Protein AF-R7U245-F1 (afdb_monomer)

Structure (mmCIF, N/CA/C/O backbone):
data_AF-R7U245-F1
#
_entry.id   AF-R7U245-F1
#
loop_
_atom_site.group_PDB
_atom_site.id
_atom_site.type_symbol
_atom_site.label_atom_id
_atom_site.label_alt_id
_atom_site.label_comp_id
_atom_site.label_asym_id
_atom_site.label_entity_id
_atom_site.label_seq_id
_atom_site.pdbx_PDB_ins_code
_atom_site.Cartn_x
_atom_site.Cartn_y
_atom_site.Cartn_z
_atom_site.occupancy
_atom_site.B_iso_or_equiv
_atom_site.auth_seq_id
_atom_site.auth_comp_id
_atom_site.auth_asym_id
_atom_site.auth_atom_id
_atom_site.pdbx_PDB_model_num
ATOM 1 N N . MET A 1 1 ? 13.649 -14.468 -8.686 1.00 37.50 1 MET A N 1
ATOM 2 C CA . MET A 1 1 ? 12.203 -14.554 -8.400 1.00 37.50 1 MET A CA 1
ATOM 3 C C . MET A 1 1 ? 11.945 -13.721 -7.165 1.00 37.50 1 MET A C 1
ATOM 5 O O . MET A 1 1 ? 12.480 -14.084 -6.127 1.00 37.50 1 MET A O 1
ATOM 9 N N . LEU A 1 2 ? 11.216 -12.604 -7.279 1.00 50.56 2 LEU A N 1
ATOM 10 C CA . LEU A 1 2 ? 10.657 -11.930 -6.102 1.00 50.56 2 LEU A CA 1
ATOM 11 C C . LEU A 1 2 ? 9.973 -12.99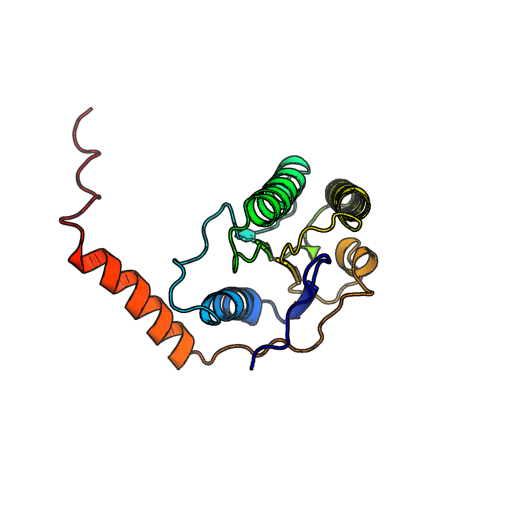2 -5.231 1.00 50.56 2 LEU A C 1
ATOM 13 O O . LEU A 1 2 ? 9.308 -13.881 -5.768 1.00 50.56 2 LEU A O 1
ATOM 17 N N . SER A 1 3 ? 10.214 -12.953 -3.925 1.00 55.94 3 SER A N 1
ATOM 18 C CA . SER A 1 3 ? 9.502 -13.792 -2.963 1.00 55.94 3 SER A CA 1
ATOM 19 C C . SER A 1 3 ? 7.997 -13.650 -3.195 1.00 55.94 3 SER A C 1
ATOM 21 O O . SER A 1 3 ? 7.495 -12.564 -3.489 1.00 55.94 3 SER A O 1
ATOM 23 N N . THR A 1 4 ? 7.292 -14.777 -3.169 1.00 70.62 4 THR A N 1
ATOM 24 C CA . THR A 1 4 ? 5.867 -14.844 -3.493 1.00 70.62 4 THR A CA 1
ATOM 25 C C . THR A 1 4 ? 5.081 -14.013 -2.482 1.00 70.62 4 THR A C 1
ATOM 27 O O . THR A 1 4 ? 5.016 -14.393 -1.317 1.00 70.62 4 THR A O 1
ATOM 30 N N . LEU A 1 5 ? 4.498 -12.893 -2.920 1.00 83.81 5 LEU A N 1
ATOM 31 C CA . LEU A 1 5 ? 3.569 -12.118 -2.097 1.00 83.81 5 LEU A CA 1
ATOM 32 C C . LEU A 1 5 ? 2.368 -12.996 -1.742 1.00 83.81 5 LEU A C 1
ATOM 34 O O . LEU A 1 5 ? 1.791 -13.661 -2.611 1.00 83.81 5 LEU A O 1
ATOM 38 N N . GLN A 1 6 ? 1.992 -12.987 -0.470 1.00 84.81 6 GLN A N 1
ATOM 39 C CA . GLN A 1 6 ? 0.796 -13.652 0.011 1.00 84.81 6 GLN A CA 1
ATOM 40 C C . GLN A 1 6 ? -0.434 -12.861 -0.428 1.00 84.81 6 GLN A C 1
ATOM 42 O O . GLN A 1 6 ? -0.460 -11.628 -0.387 1.00 84.81 6 GLN A O 1
ATOM 47 N N . LYS A 1 7 ? -1.454 -13.585 -0.887 1.00 86.69 7 LYS A N 1
ATOM 48 C CA . LYS A 1 7 ? -2.752 -13.009 -1.230 1.00 86.69 7 LYS A CA 1
ATOM 49 C C . LYS A 1 7 ? -3.722 -13.215 -0.076 1.00 86.69 7 LYS A C 1
ATOM 51 O O . LYS A 1 7 ? -3.658 -14.241 0.593 1.00 86.69 7 LYS A O 1
ATOM 56 N N . GLY A 1 8 ? -4.650 -12.281 0.101 1.00 86.25 8 GLY A N 1
ATOM 57 C CA . GLY A 1 8 ? -5.653 -12.339 1.169 1.00 86.25 8 GLY A CA 1
ATOM 58 C C . GLY A 1 8 ? -5.146 -11.865 2.535 1.00 86.25 8 GLY A C 1
ATOM 59 O O . GLY A 1 8 ? -5.924 -11.803 3.479 1.00 86.25 8 GLY A O 1
ATOM 60 N N . GLU A 1 9 ? -3.874 -11.476 2.638 1.00 87.75 9 GLU A N 1
ATOM 61 C CA . GLU A 1 9 ? -3.293 -10.830 3.814 1.00 87.75 9 GLU A CA 1
ATOM 62 C C . GLU A 1 9 ? -2.295 -9.732 3.393 1.00 87.75 9 GLU A C 1
ATOM 64 O O . GLU A 1 9 ? -1.783 -9.761 2.268 1.00 87.75 9 GLU A O 1
ATOM 69 N N . PRO A 1 10 ? -2.034 -8.715 4.237 1.00 90.88 10 PRO A N 1
ATOM 70 C CA . PRO A 1 10 ? -1.011 -7.713 3.951 1.00 90.88 10 PRO A CA 1
ATOM 71 C C . PRO A 1 10 ? 0.399 -8.300 4.040 1.00 90.88 10 PRO A C 1
ATOM 73 O O . PRO A 1 10 ? 0.703 -9.070 4.939 1.00 90.88 10 PRO A O 1
ATOM 76 N N . ASN A 1 11 ? 1.298 -7.848 3.172 1.00 90.56 11 ASN A N 1
ATOM 77 C CA . ASN A 1 11 ? 2.704 -8.245 3.166 1.00 90.56 11 ASN A CA 1
ATOM 78 C C . ASN A 1 11 ? 3.552 -7.101 3.727 1.00 90.56 11 ASN A C 1
ATOM 80 O O . ASN A 1 11 ? 3.643 -6.053 3.089 1.00 90.56 11 ASN A O 1
ATOM 84 N N . LEU A 1 12 ? 4.178 -7.274 4.893 1.00 90.75 12 LEU A N 1
ATOM 85 C CA . LEU A 1 12 ? 5.042 -6.243 5.477 1.00 90.75 12 LEU A CA 1
ATOM 86 C C . LEU A 1 12 ? 6.474 -6.349 4.937 1.00 90.75 12 LEU A C 1
ATOM 88 O O . LEU A 1 12 ? 7.092 -7.410 4.983 1.00 90.75 12 LEU A O 1
ATOM 92 N N . VAL A 1 13 ? 7.024 -5.222 4.499 1.00 90.75 13 VAL A N 1
ATOM 93 C CA . VAL A 1 13 ? 8.382 -5.068 3.980 1.00 90.75 13 VAL A CA 1
ATOM 94 C C . VAL A 1 13 ? 9.066 -3.943 4.740 1.00 90.75 13 VAL A C 1
ATOM 96 O O . VAL A 1 13 ? 8.543 -2.833 4.820 1.00 90.75 13 VAL A O 1
ATOM 99 N N . VAL A 1 14 ? 10.261 -4.206 5.261 1.00 89.06 14 VAL A N 1
ATOM 100 C CA . VAL A 1 14 ? 11.081 -3.191 5.930 1.00 89.06 14 VAL A CA 1
ATOM 101 C C . VAL A 1 14 ? 12.401 -3.065 5.184 1.00 89.06 14 VAL A C 1
ATOM 103 O O . VAL A 1 14 ? 13.127 -4.050 5.059 1.00 89.06 14 VAL A O 1
ATOM 106 N N . VAL A 1 15 ? 12.699 -1.872 4.674 1.00 89.12 15 VAL A N 1
ATOM 107 C CA . VAL A 1 15 ? 13.917 -1.577 3.900 1.00 89.12 15 VAL A CA 1
ATOM 108 C C . VAL A 1 15 ? 14.504 -0.225 4.295 1.00 89.12 15 VAL A C 1
ATOM 110 O O . VAL A 1 15 ? 13.802 0.572 4.906 1.00 89.12 15 VAL A O 1
ATOM 113 N N . PRO A 1 16 ? 15.770 0.077 3.968 1.00 89.88 16 PRO A N 1
ATOM 114 C CA . PRO A 1 16 ? 16.309 1.421 4.143 1.00 89.88 16 PRO A CA 1
ATOM 115 C C . PRO A 1 16 ? 15.523 2.469 3.331 1.00 89.88 16 PRO A C 1
ATOM 117 O O . PRO A 1 16 ? 14.985 2.140 2.270 1.00 89.88 16 PRO A O 1
ATOM 120 N N . PRO A 1 17 ? 15.511 3.752 3.744 1.00 90.06 17 PRO A N 1
ATOM 121 C CA . PRO A 1 17 ? 14.827 4.819 3.007 1.00 90.06 17 PRO A CA 1
ATOM 122 C C . PRO A 1 17 ? 15.259 4.961 1.541 1.00 90.06 17 PRO A C 1
ATOM 124 O O . PRO A 1 17 ? 14.435 5.296 0.694 1.00 90.06 17 PRO A O 1
ATOM 127 N N . SER A 1 18 ? 16.525 4.664 1.227 1.00 89.81 18 SER A N 1
ATOM 128 C CA . SER A 1 18 ? 17.065 4.689 -0.142 1.00 89.81 18 SER A CA 1
ATOM 129 C C . SER A 1 18 ? 16.410 3.673 -1.076 1.00 89.81 18 SER A C 1
ATOM 131 O O . SER A 1 18 ? 16.388 3.874 -2.288 1.00 89.81 18 SER A O 1
ATOM 133 N N . ASP A 1 19 ? 15.865 2.594 -0.517 1.00 90.38 19 ASP A N 1
ATOM 134 C CA . ASP A 1 19 ? 15.449 1.417 -1.277 1.00 90.38 19 ASP A CA 1
ATOM 135 C C . ASP A 1 19 ? 13.928 1.352 -1.446 1.00 90.38 19 ASP A C 1
ATOM 137 O O . ASP A 1 19 ? 13.428 0.551 -2.234 1.00 90.38 19 ASP A O 1
ATOM 141 N N . VAL A 1 20 ? 13.180 2.212 -0.74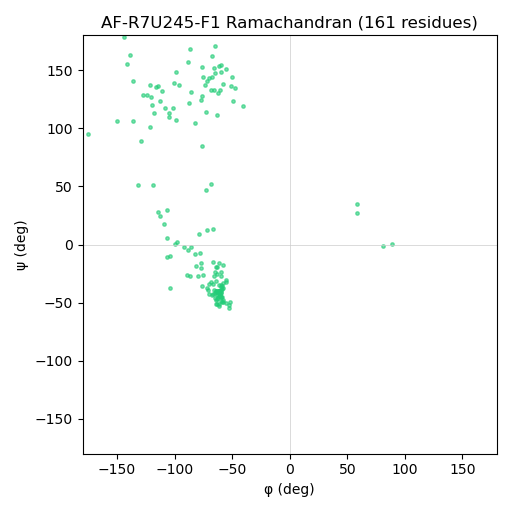7 1.00 91.19 20 VAL A N 1
ATOM 142 C CA . VAL A 1 20 ? 11.709 2.216 -0.715 1.00 91.19 20 VAL A CA 1
ATOM 143 C C . VAL A 1 20 ? 11.106 2.247 -2.119 1.00 91.19 20 VAL A C 1
ATOM 145 O O . VAL A 1 20 ? 10.310 1.377 -2.473 1.00 91.19 20 VAL A O 1
ATOM 148 N N . LEU A 1 21 ? 11.494 3.222 -2.945 1.00 91.31 21 LEU A N 1
ATOM 149 C CA . LEU A 1 21 ? 10.948 3.357 -4.300 1.00 91.31 21 LEU A CA 1
ATOM 150 C C . LEU A 1 21 ? 11.431 2.238 -5.227 1.00 91.31 21 LEU A C 1
ATOM 152 O O . LEU A 1 21 ? 10.670 1.775 -6.075 1.00 91.31 21 LEU A O 1
ATOM 156 N N . SER A 1 22 ? 12.662 1.763 -5.040 1.00 90.25 22 SER A N 1
ATOM 157 C CA . SER A 1 22 ? 13.221 0.637 -5.794 1.00 90.25 22 SER A CA 1
ATOM 158 C C . SER A 1 22 ? 12.447 -0.655 -5.524 1.00 90.25 22 SER A C 1
ATOM 160 O O . SER A 1 22 ? 12.161 -1.417 -6.450 1.00 90.25 22 SER A O 1
ATOM 162 N N . VAL A 1 23 ? 12.043 -0.883 -4.271 1.00 90.19 23 VAL A N 1
ATOM 163 C CA . VAL A 1 23 ? 11.150 -1.981 -3.889 1.00 90.19 23 VAL A CA 1
ATOM 164 C C . VAL A 1 23 ? 9.787 -1.817 -4.544 1.00 90.19 23 VAL A C 1
ATOM 166 O O . VAL A 1 23 ? 9.333 -2.758 -5.191 1.00 90.19 23 VAL A O 1
ATOM 169 N N . VAL A 1 24 ? 9.155 -0.641 -4.420 1.00 91.50 24 VAL A N 1
ATOM 170 C CA . VAL A 1 24 ? 7.848 -0.375 -5.045 1.00 91.50 24 VAL A CA 1
ATOM 171 C C . VAL A 1 24 ? 7.914 -0.702 -6.530 1.00 91.50 24 VAL A C 1
ATOM 173 O O . VAL A 1 24 ? 7.123 -1.502 -7.014 1.00 91.50 24 VAL A O 1
ATOM 176 N N . LEU A 1 25 ? 8.902 -0.161 -7.242 1.00 90.69 25 LEU A N 1
ATOM 177 C CA . LEU A 1 25 ? 9.065 -0.391 -8.671 1.00 90.69 25 LEU A CA 1
ATOM 178 C C . LEU A 1 25 ? 9.256 -1.878 -8.999 1.00 90.69 25 LEU A C 1
ATOM 180 O O . LEU A 1 25 ? 8.634 -2.385 -9.932 1.00 90.69 25 LEU A O 1
ATOM 184 N N . SER A 1 26 ? 10.050 -2.590 -8.198 1.00 89.38 26 SER A N 1
ATOM 185 C CA . SER A 1 26 ? 10.296 -4.025 -8.377 1.00 89.38 26 SER A CA 1
ATOM 186 C C . SER A 1 26 ? 9.018 -4.863 -8.290 1.00 89.38 26 SER A C 1
ATOM 188 O O . SER A 1 26 ? 8.889 -5.835 -9.033 1.00 89.38 26 SER A O 1
ATOM 190 N N . LEU A 1 27 ? 8.053 -4.476 -7.446 1.00 88.00 27 LEU A N 1
ATOM 191 C CA . LEU A 1 27 ? 6.756 -5.158 -7.350 1.00 88.00 27 LEU A CA 1
ATOM 192 C C . LEU A 1 27 ? 6.000 -5.112 -8.686 1.00 88.00 27 LEU A C 1
ATOM 194 O O . LEU A 1 27 ? 5.487 -6.133 -9.139 1.00 88.00 27 LEU A O 1
ATOM 198 N N . TYR A 1 28 ? 5.987 -3.956 -9.353 1.00 87.56 28 TYR A N 1
ATOM 199 C CA . TYR A 1 28 ? 5.291 -3.780 -10.634 1.00 87.56 28 TYR A CA 1
ATOM 200 C C . TYR A 1 28 ? 6.086 -4.333 -11.824 1.00 87.56 28 TYR A C 1
ATOM 202 O O . TYR A 1 28 ? 5.501 -4.803 -12.798 1.00 87.56 28 TYR A O 1
ATOM 210 N N . MET A 1 29 ? 7.418 -4.378 -11.732 1.00 87.44 29 MET A N 1
ATOM 211 C CA . MET A 1 29 ? 8.273 -5.001 -12.751 1.00 87.44 29 MET A CA 1
ATOM 212 C C . MET A 1 29 ? 8.033 -6.508 -12.912 1.00 87.44 29 MET A C 1
ATOM 214 O O . MET A 1 29 ? 8.370 -7.066 -13.960 1.00 87.44 29 MET A O 1
ATOM 218 N N . ALA A 1 30 ? 7.431 -7.168 -11.916 1.00 79.88 30 ALA A N 1
ATOM 219 C CA . ALA A 1 30 ? 7.059 -8.578 -12.000 1.00 79.88 30 ALA A CA 1
ATOM 220 C C . ALA A 1 30 ? 6.081 -8.868 -13.154 1.00 79.88 30 ALA A C 1
ATOM 222 O O . ALA A 1 30 ? 6.081 -9.978 -13.687 1.00 79.88 30 ALA A O 1
ATOM 223 N N . ASN A 1 31 ? 5.280 -7.879 -13.567 1.00 78.69 31 ASN A N 1
ATOM 224 C CA . ASN A 1 31 ? 4.361 -8.003 -14.690 1.00 78.69 31 ASN A CA 1
ATOM 225 C C . ASN A 1 31 ? 4.540 -6.845 -15.680 1.00 78.69 31 ASN A C 1
ATOM 227 O O . ASN A 1 31 ? 3.856 -5.827 -15.616 1.00 78.69 31 ASN A O 1
ATOM 231 N N . GLN A 1 32 ? 5.442 -7.034 -16.646 1.00 76.50 32 GLN A N 1
ATOM 232 C CA . GLN A 1 32 ? 5.812 -6.006 -17.627 1.00 76.50 32 GLN A CA 1
ATOM 233 C C . GLN A 1 32 ? 4.652 -5.536 -18.518 1.00 76.50 32 GLN A C 1
ATOM 235 O O . GLN A 1 32 ? 4.771 -4.495 -19.162 1.00 76.50 32 GLN A O 1
ATOM 240 N N . HIS A 1 33 ? 3.538 -6.269 -18.571 1.00 75.44 33 HIS A N 1
ATOM 241 C CA . HIS A 1 33 ? 2.369 -5.886 -19.363 1.00 75.44 33 HIS A CA 1
ATOM 242 C C . HIS A 1 33 ? 1.469 -4.860 -18.667 1.00 75.44 33 HIS A C 1
ATOM 244 O O . HIS A 1 33 ? 0.683 -4.202 -19.343 1.00 75.44 33 HIS A O 1
ATOM 250 N N . LEU A 1 34 ? 1.582 -4.692 -17.346 1.00 75.44 34 LEU A N 1
ATOM 251 C CA . LEU A 1 34 ? 0.795 -3.700 -16.614 1.00 75.44 34 LEU A CA 1
ATOM 252 C C . LEU A 1 34 ? 1.354 -2.280 -16.826 1.00 75.44 34 LEU A C 1
ATOM 254 O O . LEU A 1 34 ? 2.542 -2.122 -17.136 1.00 75.44 34 LEU A O 1
ATOM 258 N N . PRO A 1 35 ? 0.514 -1.233 -16.726 1.00 83.19 35 PRO A N 1
ATOM 259 C CA . PRO A 1 35 ? 0.993 0.147 -16.710 1.00 83.19 35 PRO A CA 1
ATOM 260 C C . PRO A 1 35 ? 1.844 0.425 -15.460 1.00 83.19 35 PRO A C 1
ATOM 262 O O . PRO A 1 35 ? 1.929 -0.394 -14.545 1.00 83.19 35 PRO A O 1
ATOM 265 N N . LEU A 1 36 ? 2.487 1.596 -15.427 1.00 87.94 36 LEU A N 1
ATOM 266 C CA . LEU A 1 36 ? 3.069 2.102 -14.182 1.00 87.94 36 LEU A CA 1
ATOM 267 C C . LEU A 1 36 ? 1.965 2.275 -13.124 1.00 87.94 36 LEU A C 1
ATOM 269 O O . LEU A 1 36 ? 0.832 2.584 -13.503 1.00 87.94 36 LEU A O 1
ATOM 273 N N . PRO A 1 37 ? 2.289 2.100 -11.830 1.00 89.62 37 PRO A N 1
ATOM 274 C CA . PRO A 1 37 ? 1.305 2.244 -10.769 1.00 89.62 37 PRO A CA 1
ATOM 275 C C . PRO A 1 37 ? 0.649 3.620 -10.764 1.00 89.62 37 PRO A C 1
ATOM 277 O O . PRO A 1 37 ? 1.327 4.643 -10.899 1.00 89.62 37 PRO A O 1
ATOM 280 N N . GLY A 1 38 ? -0.663 3.629 -10.554 1.00 88.44 38 GLY A N 1
ATOM 281 C CA . GLY A 1 38 ? -1.432 4.846 -10.320 1.00 88.44 38 GLY A CA 1
ATOM 282 C C . GLY A 1 38 ? -1.454 5.273 -8.843 1.00 88.44 38 GLY A C 1
ATOM 283 O O . GLY A 1 38 ? -1.094 4.496 -7.952 1.00 88.44 38 GLY A O 1
ATOM 284 N N . PRO A 1 39 ? -1.929 6.499 -8.545 1.00 87.44 39 PRO A N 1
ATOM 285 C CA . PRO A 1 39 ? -2.158 6.960 -7.170 1.00 87.44 39 PRO A CA 1
ATOM 286 C C . PRO A 1 39 ? -3.283 6.185 -6.461 1.00 87.44 39 PRO A C 1
ATOM 288 O O . PRO A 1 39 ? -3.442 6.268 -5.246 1.00 87.44 39 PRO A O 1
ATOM 291 N N . ASP A 1 40 ? -4.095 5.443 -7.211 1.00 90.75 40 ASP A N 1
ATOM 292 C CA . ASP A 1 40 ? -5.104 4.534 -6.683 1.00 90.75 40 ASP A CA 1
ATOM 293 C C . ASP A 1 40 ? -4.516 3.212 -6.168 1.00 90.75 40 ASP A C 1
ATOM 295 O O . ASP A 1 40 ? -5.165 2.551 -5.354 1.00 90.75 40 ASP A O 1
ATOM 299 N N . GLU A 1 41 ? -3.303 2.863 -6.607 1.00 93.69 41 GLU A N 1
ATOM 300 C CA . GLU A 1 41 ? -2.584 1.632 -6.265 1.00 93.69 41 GLU A CA 1
ATOM 301 C C . GLU A 1 41 ? -1.469 1.879 -5.240 1.00 93.69 41 GLU A C 1
ATOM 303 O O . GLU A 1 41 ? -1.265 1.063 -4.345 1.00 93.69 41 GLU A O 1
ATOM 308 N N . VAL A 1 42 ? -0.762 3.011 -5.320 1.00 96.00 42 VAL A N 1
ATOM 309 C CA . VAL A 1 42 ? 0.349 3.343 -4.413 1.00 96.00 42 VAL A CA 1
ATOM 310 C C . VAL A 1 42 ? 0.032 4.602 -3.612 1.00 96.00 42 VAL A C 1
ATOM 312 O O . VAL A 1 42 ? 0.005 5.704 -4.157 1.00 96.00 42 VAL A O 1
ATOM 315 N N . LEU A 1 43 ? -0.135 4.447 -2.298 1.00 97.12 43 LEU A N 1
ATOM 316 C CA . LEU A 1 43 ? -0.298 5.550 -1.355 1.00 97.12 43 LEU A CA 1
ATOM 317 C C . LEU A 1 43 ? 1.021 5.808 -0.614 1.00 97.12 43 LEU A C 1
ATOM 319 O O . LEU A 1 43 ? 1.508 4.954 0.129 1.00 97.12 43 LEU A O 1
ATOM 323 N N . MET A 1 44 ? 1.586 7.002 -0.805 1.00 95.94 44 MET A N 1
ATOM 324 C CA . MET A 1 44 ? 2.744 7.486 -0.049 1.00 95.94 44 MET A CA 1
ATOM 325 C C . MET A 1 44 ? 2.265 8.048 1.290 1.00 95.94 44 MET A C 1
ATOM 327 O O . MET A 1 44 ? 1.696 9.136 1.339 1.00 95.94 44 MET A O 1
ATOM 331 N N . CYS A 1 45 ? 2.473 7.301 2.368 1.00 95.69 45 CYS A N 1
ATOM 332 C CA . CYS A 1 45 ? 2.033 7.684 3.698 1.00 95.69 45 CYS A CA 1
ATOM 333 C C . CYS A 1 45 ? 2.918 8.780 4.298 1.00 95.69 45 CYS A C 1
ATOM 335 O O . CYS A 1 45 ? 4.141 8.798 4.134 1.00 95.69 45 CYS A O 1
ATOM 337 N N . SER A 1 46 ? 2.271 9.666 5.043 1.00 95.38 46 SER A N 1
ATOM 338 C CA . SER A 1 46 ? 2.871 10.707 5.861 1.00 95.38 46 SER A CA 1
ATOM 339 C C . SER A 1 46 ? 2.051 10.894 7.145 1.00 95.38 46 SER A C 1
ATOM 341 O O . SER A 1 46 ? 1.007 10.267 7.325 1.00 95.38 46 SER A O 1
ATOM 343 N N . GLU A 1 47 ? 2.480 11.800 8.024 1.00 94.69 47 GLU A N 1
ATOM 344 C CA . GLU A 1 47 ? 1.712 12.163 9.226 1.00 94.69 47 GLU A CA 1
ATOM 345 C C . GLU A 1 47 ? 0.357 12.818 8.902 1.00 94.69 47 GLU A C 1
ATOM 347 O O . GLU A 1 47 ? -0.536 12.836 9.744 1.00 94.69 47 GLU A O 1
ATOM 352 N N . SER A 1 48 ? 0.186 13.344 7.682 1.00 96.94 48 SER A N 1
ATOM 353 C CA . SER A 1 48 ? -1.070 13.940 7.215 1.00 96.94 48 SER A CA 1
ATOM 354 C C . SER A 1 48 ? -1.992 12.945 6.508 1.00 96.94 48 SER A C 1
ATOM 356 O O . SER A 1 48 ? -3.068 13.344 6.068 1.00 96.94 48 SER A O 1
ATOM 358 N N . THR A 1 49 ? -1.579 11.683 6.344 1.00 97.38 49 THR A N 1
ATOM 359 C CA . THR A 1 49 ? -2.431 10.654 5.738 1.00 97.38 49 THR A CA 1
ATOM 360 C C . THR A 1 49 ? -3.667 10.436 6.596 1.00 97.38 49 THR A C 1
ATOM 362 O O . THR A 1 49 ? -3.577 10.233 7.803 1.00 97.38 49 THR A O 1
ATOM 365 N N . SER A 1 50 ? -4.830 10.456 5.962 1.00 97.75 50 SER A N 1
ATOM 366 C CA . SER A 1 50 ? -6.124 10.322 6.618 1.00 97.75 50 SER A CA 1
ATOM 367 C C . SER A 1 50 ? -6.563 8.863 6.766 1.00 97.75 50 SER A C 1
ATOM 369 O O . SER A 1 50 ? -6.180 7.972 6.003 1.00 97.75 50 SER A O 1
ATOM 371 N N . ALA A 1 51 ? -7.450 8.620 7.731 1.00 97.56 51 ALA A N 1
ATOM 372 C CA . ALA A 1 51 ? -8.146 7.342 7.880 1.00 97.56 51 ALA A CA 1
ATOM 373 C C . ALA A 1 51 ? -8.954 6.967 6.617 1.00 97.56 51 ALA A C 1
ATOM 375 O O . ALA A 1 51 ? -9.050 5.790 6.264 1.00 97.56 51 ALA A O 1
ATOM 376 N N . GLU A 1 52 ? -9.496 7.968 5.918 1.00 97.44 52 GLU A N 1
ATOM 377 C CA . GLU A 1 52 ? -10.263 7.790 4.684 1.00 97.44 52 GLU A CA 1
ATOM 378 C C . GLU A 1 52 ? -9.390 7.269 3.540 1.00 97.44 52 GLU A C 1
ATOM 380 O O . GLU A 1 52 ? -9.797 6.349 2.837 1.00 97.44 52 GLU A O 1
ATOM 385 N N . GLU A 1 53 ? -8.171 7.789 3.371 1.00 97.62 53 GLU A N 1
ATOM 386 C CA . GLU A 1 53 ? -7.238 7.306 2.344 1.00 97.62 53 GLU A CA 1
ATOM 387 C C . GLU A 1 53 ? -6.860 5.837 2.556 1.00 97.62 53 GLU A C 1
ATOM 389 O O . GLU A 1 53 ? -6.819 5.064 1.595 1.00 97.62 53 GLU A O 1
ATOM 394 N N . ILE A 1 54 ? -6.651 5.429 3.813 1.00 96.88 54 ILE A N 1
ATOM 395 C CA . ILE A 1 54 ? -6.413 4.024 4.165 1.00 96.88 54 ILE A CA 1
ATOM 396 C C . ILE A 1 54 ? -7.621 3.166 3.790 1.00 96.88 54 ILE A C 1
ATOM 398 O O . ILE A 1 54 ? -7.470 2.153 3.105 1.00 96.88 54 ILE A O 1
ATOM 402 N N . GLU A 1 55 ? -8.824 3.563 4.209 1.00 96.44 55 GLU A N 1
ATOM 403 C CA . GLU A 1 55 ? -10.043 2.815 3.899 1.00 96.44 55 GLU A CA 1
ATOM 404 C C . GLU A 1 55 ? -10.303 2.737 2.389 1.00 96.44 55 GLU A C 1
ATOM 406 O O . GLU A 1 55 ? -10.658 1.673 1.882 1.00 96.44 55 GLU A O 1
ATOM 411 N N . LEU A 1 56 ? -10.072 3.822 1.647 1.00 97.06 56 LEU A N 1
ATOM 412 C CA . LEU A 1 56 ? -10.224 3.856 0.195 1.00 97.06 56 LEU A CA 1
ATOM 413 C C . LEU A 1 56 ? -9.259 2.902 -0.509 1.00 97.06 56 LEU A C 1
ATOM 415 O O . LEU A 1 56 ? -9.680 2.192 -1.425 1.00 97.06 56 LEU A O 1
ATOM 419 N N . LEU A 1 57 ? -7.992 2.846 -0.088 1.00 96.19 57 LEU A N 1
ATOM 420 C CA . LEU A 1 57 ? -7.029 1.900 -0.652 1.00 96.19 57 LEU A CA 1
ATOM 421 C C . LEU A 1 57 ? -7.482 0.450 -0.417 1.00 96.19 57 LEU A C 1
ATOM 423 O O . LEU A 1 57 ? -7.482 -0.357 -1.347 1.00 96.19 57 LEU A O 1
ATOM 427 N N . TRP A 1 58 ? -7.951 0.139 0.795 1.00 94.19 58 TRP A N 1
ATOM 428 C CA . TRP A 1 58 ? -8.536 -1.163 1.119 1.00 94.19 58 TRP A CA 1
ATOM 429 C C . TRP A 1 58 ? -9.739 -1.487 0.232 1.00 94.19 58 TRP A C 1
ATOM 431 O O . TRP A 1 58 ? -9.799 -2.559 -0.366 1.00 94.19 58 TRP A O 1
ATOM 441 N N . LEU A 1 59 ? -10.690 -0.562 0.099 1.00 94.00 59 LEU A N 1
ATOM 442 C CA . LEU A 1 59 ? -11.882 -0.761 -0.726 1.00 94.00 59 LEU A CA 1
ATOM 443 C C . LEU A 1 59 ? -11.534 -1.016 -2.196 1.00 94.00 59 LEU A C 1
ATOM 445 O O . LEU A 1 59 ? -12.159 -1.878 -2.816 1.00 94.00 59 LEU A O 1
ATOM 449 N N . ARG A 1 60 ? -10.527 -0.325 -2.744 1.00 94.06 60 ARG A N 1
ATOM 450 C CA . ARG A 1 60 ? -10.027 -0.570 -4.105 1.00 94.06 60 ARG A CA 1
ATOM 451 C C . ARG A 1 60 ? -9.421 -1.962 -4.231 1.00 94.06 60 ARG A C 1
ATOM 453 O O . ARG A 1 60 ? -9.809 -2.695 -5.135 1.00 94.06 60 ARG A O 1
ATOM 460 N N . ALA A 1 61 ? -8.558 -2.354 -3.292 1.00 92.06 61 ALA A N 1
ATOM 461 C CA . ALA A 1 61 ? -7.930 -3.672 -3.293 1.00 92.06 61 ALA A CA 1
ATOM 462 C C . ALA A 1 61 ? -8.952 -4.813 -3.242 1.00 92.06 61 ALA A C 1
ATOM 464 O O . ALA A 1 61 ? -8.881 -5.768 -4.016 1.00 92.06 61 ALA A O 1
ATOM 465 N N . ILE A 1 62 ? -9.948 -4.690 -2.365 1.00 91.56 62 ILE A N 1
ATOM 466 C CA . ILE A 1 62 ? -11.012 -5.684 -2.214 1.00 91.56 62 ILE A CA 1
ATOM 467 C C . ILE A 1 62 ? -11.968 -5.670 -3.412 1.00 91.56 62 ILE A C 1
ATOM 469 O O . ILE A 1 62 ? -12.411 -6.737 -3.845 1.00 91.56 62 ILE A O 1
ATOM 473 N N . GLY A 1 63 ? -12.288 -4.487 -3.945 1.00 91.19 63 GLY A N 1
ATOM 474 C CA . GLY A 1 63 ? -13.155 -4.311 -5.108 1.00 91.19 63 GLY A CA 1
ATOM 475 C C . GLY A 1 63 ? -12.559 -4.922 -6.371 1.00 91.19 63 GLY A C 1
ATOM 476 O O . GLY A 1 63 ? -13.203 -5.755 -7.002 1.00 91.19 63 GLY A O 1
ATOM 477 N N . ASP A 1 64 ? -11.306 -4.595 -6.687 1.00 90.12 64 ASP A N 1
ATOM 478 C CA . ASP A 1 64 ? -10.624 -5.127 -7.869 1.00 90.12 64 ASP A CA 1
ATOM 479 C C . ASP A 1 64 ? -10.388 -6.646 -7.753 1.00 90.12 64 ASP A C 1
ATOM 481 O O . ASP A 1 64 ? -10.537 -7.365 -8.745 1.00 90.12 64 ASP A O 1
ATOM 485 N N . ALA A 1 65 ? -10.133 -7.168 -6.546 1.00 87.69 65 ALA A N 1
ATOM 486 C CA . ALA A 1 65 ? -10.074 -8.612 -6.309 1.00 87.69 65 ALA A CA 1
ATOM 487 C C . ALA A 1 65 ? -11.433 -9.305 -6.534 1.00 87.69 65 ALA A C 1
ATOM 489 O O . ALA A 1 65 ? -11.490 -10.366 -7.158 1.00 87.69 65 ALA A O 1
ATOM 490 N N . ARG A 1 66 ? -12.539 -8.702 -6.073 1.00 86.38 66 ARG A N 1
ATOM 491 C CA . ARG A 1 66 ? -13.904 -9.213 -6.304 1.00 86.38 66 ARG A CA 1
ATOM 492 C C . ARG A 1 66 ? -14.262 -9.218 -7.789 1.00 86.38 66 ARG A C 1
ATOM 494 O O . ARG A 1 66 ? -14.848 -10.185 -8.270 1.00 86.38 66 ARG A O 1
ATOM 501 N N . ASP A 1 67 ? -13.865 -8.174 -8.506 1.00 87.81 67 ASP A N 1
ATOM 502 C CA . ASP A 1 67 ? -14.116 -8.007 -9.939 1.00 87.81 67 ASP A CA 1
ATOM 503 C C . ASP A 1 67 ? -13.148 -8.839 -10.809 1.00 87.81 67 ASP A C 1
ATOM 505 O O . ASP A 1 67 ? -13.120 -8.692 -12.030 1.00 87.81 67 ASP A O 1
ATOM 509 N N . GLN A 1 68 ? -12.353 -9.729 -10.195 1.00 81.75 68 GLN A N 1
ATOM 510 C CA . GLN A 1 68 ? -11.404 -10.627 -10.863 1.00 81.75 68 GLN A CA 1
ATOM 511 C C . GLN A 1 68 ? -10.347 -9.889 -11.706 1.00 81.75 68 GLN A C 1
ATOM 513 O O . GLN A 1 68 ? -9.785 -10.458 -12.648 1.00 81.75 68 GLN A O 1
ATOM 518 N N . LYS A 1 69 ? -10.018 -8.637 -11.354 1.00 79.88 69 LYS A N 1
ATOM 519 C CA . LYS A 1 69 ? -8.909 -7.890 -11.962 1.00 79.88 69 LYS A CA 1
ATOM 520 C C . LYS A 1 69 ? -7.588 -8.411 -11.403 1.00 79.88 69 LYS A C 1
ATOM 522 O O . LYS A 1 69 ? -7.049 -7.920 -10.413 1.00 79.88 69 LYS A O 1
ATOM 527 N N . ARG A 1 70 ? -7.086 -9.480 -12.020 1.00 73.00 70 ARG A N 1
ATOM 528 C CA . ARG A 1 70 ? -5.886 -10.191 -11.564 1.00 73.00 70 ARG A CA 1
ATOM 529 C C . ARG A 1 70 ? -4.624 -9.345 -11.722 1.00 73.00 70 ARG A C 1
ATOM 531 O O . ARG A 1 70 ? -4.445 -8.659 -12.721 1.00 73.00 70 ARG A O 1
ATOM 538 N N . GLY A 1 71 ? -3.708 -9.498 -10.767 1.00 74.00 71 GLY A N 1
ATOM 539 C CA . GLY A 1 71 ? -2.338 -8.987 -10.863 1.00 74.00 71 GLY A CA 1
ATOM 540 C C . GLY A 1 71 ? -2.131 -7.560 -10.365 1.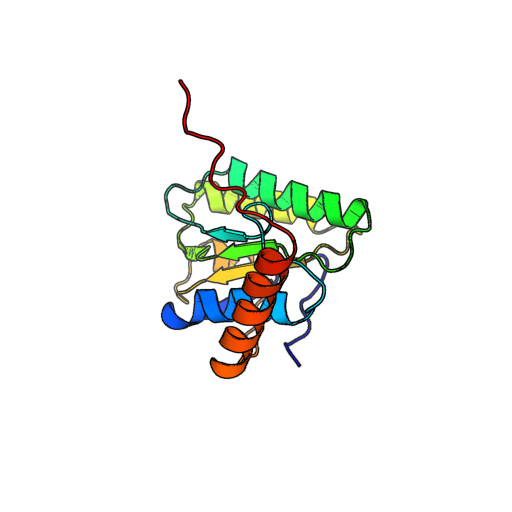00 74.00 71 GLY A C 1
ATOM 541 O O . GLY A 1 71 ? -0.997 -7.093 -10.406 1.00 74.00 71 GLY A O 1
ATOM 542 N N . LYS A 1 72 ? -3.178 -6.887 -9.874 1.00 86.56 72 LYS A N 1
ATOM 543 C CA . LYS A 1 72 ? -3.024 -5.601 -9.195 1.00 86.56 72 LYS A CA 1
ATOM 544 C C . LYS A 1 72 ? -2.396 -5.769 -7.818 1.00 86.56 72 LYS A C 1
ATOM 546 O O . LYS A 1 72 ? -2.714 -6.707 -7.085 1.00 86.56 72 LYS A O 1
ATOM 551 N N . ILE A 1 73 ? -1.515 -4.836 -7.492 1.00 90.31 73 ILE A N 1
ATOM 552 C CA . ILE A 1 73 ? -0.809 -4.744 -6.219 1.00 90.31 73 ILE A CA 1
ATOM 553 C C . ILE A 1 73 ? -1.166 -3.382 -5.641 1.00 90.31 73 ILE A C 1
ATOM 555 O O . ILE A 1 73 ? -1.209 -2.402 -6.374 1.00 90.31 73 ILE A O 1
ATOM 559 N N . TYR A 1 74 ? -1.439 -3.328 -4.343 1.00 94.19 74 TYR A N 1
ATOM 560 C CA . TYR A 1 74 ? -1.680 -2.080 -3.630 1.00 94.19 74 TYR A CA 1
ATOM 561 C C . TYR A 1 74 ? -0.569 -1.876 -2.616 1.00 94.19 74 TYR A C 1
ATOM 563 O O . TYR A 1 74 ? -0.194 -2.821 -1.924 1.00 94.19 74 T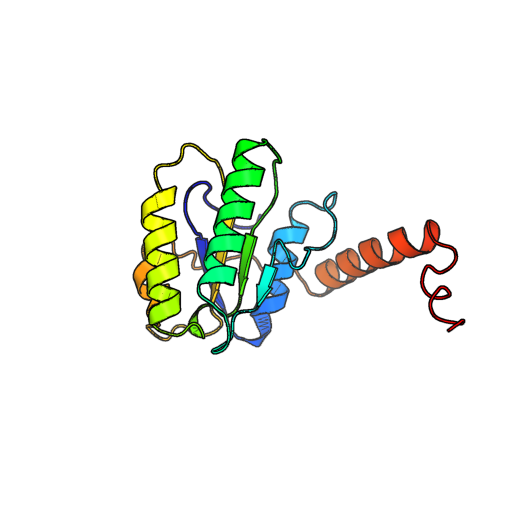YR A O 1
ATOM 571 N N . CYS A 1 75 ? -0.045 -0.660 -2.517 1.00 95.12 75 CYS A N 1
ATOM 572 C CA . CYS A 1 75 ? 1.087 -0.347 -1.658 1.00 95.12 75 CYS A CA 1
ATOM 573 C C . CYS A 1 75 ? 0.750 0.785 -0.689 1.00 95.12 75 CYS A C 1
ATOM 575 O O . CYS A 1 75 ? 0.357 1.870 -1.112 1.00 95.12 75 CYS A O 1
ATOM 577 N N . LEU A 1 76 ? 0.998 0.552 0.599 1.00 96.25 76 LEU A N 1
ATOM 578 C CA . LEU A 1 76 ? 1.146 1.596 1.611 1.00 96.25 76 LEU A CA 1
ATOM 579 C C . LEU A 1 76 ? 2.636 1.825 1.831 1.00 96.25 76 LEU A C 1
ATOM 581 O O . LEU A 1 76 ? 3.320 0.974 2.396 1.00 96.25 76 LEU A O 1
ATOM 585 N N . VAL A 1 77 ? 3.153 2.948 1.352 1.00 95.75 77 VAL A N 1
ATOM 586 C CA . VAL A 1 77 ? 4.584 3.261 1.379 1.00 95.75 77 VAL A CA 1
ATOM 587 C C . VAL A 1 77 ? 4.878 4.206 2.532 1.00 95.75 77 VAL A C 1
ATOM 589 O O . VAL A 1 77 ? 4.119 5.133 2.759 1.00 95.75 77 VAL A O 1
ATOM 592 N N . ASN A 1 78 ? 5.979 4.004 3.256 1.00 94.62 78 ASN A N 1
ATOM 593 C CA . ASN A 1 78 ? 6.305 4.741 4.482 1.00 94.62 78 ASN A CA 1
ATOM 594 C C . ASN A 1 78 ? 5.236 4.606 5.576 1.00 94.62 78 ASN A C 1
ATOM 596 O O . ASN A 1 78 ? 5.038 5.521 6.368 1.00 94.62 78 ASN A O 1
ATOM 600 N N . ALA A 1 79 ? 4.588 3.445 5.685 1.00 94.62 79 ALA A N 1
ATOM 601 C CA . ALA A 1 79 ? 3.467 3.257 6.608 1.00 94.62 79 ALA A CA 1
ATOM 602 C C . ALA A 1 79 ? 3.824 3.505 8.090 1.00 94.62 79 ALA A C 1
ATOM 604 O O . ALA A 1 79 ? 2.959 3.853 8.885 1.00 94.62 79 ALA A O 1
ATOM 605 N N . HIS A 1 80 ? 5.099 3.383 8.471 1.00 92.69 80 HIS A N 1
ATOM 606 C CA . HIS A 1 80 ? 5.596 3.766 9.801 1.00 92.69 80 HIS A CA 1
ATOM 607 C C . HIS A 1 80 ? 5.361 5.244 10.181 1.00 92.69 80 HIS A C 1
ATOM 609 O O . HIS A 1 80 ? 5.440 5.567 11.362 1.00 92.69 80 HIS A O 1
ATOM 615 N N . MET A 1 81 ? 5.076 6.128 9.216 1.00 94.19 81 MET A N 1
ATOM 616 C CA . MET A 1 81 ? 4.736 7.538 9.455 1.00 94.19 81 MET A CA 1
ATOM 617 C C . MET A 1 81 ? 3.265 7.766 9.826 1.00 94.19 81 MET A C 1
ATOM 619 O O . MET A 1 81 ? 2.886 8.887 10.157 1.00 94.19 81 MET A O 1
ATOM 623 N N . LEU A 1 82 ? 2.418 6.737 9.732 1.00 95.00 82 LEU A N 1
ATOM 624 C CA . LEU A 1 82 ? 1.005 6.866 10.063 1.00 95.00 82 LEU A CA 1
ATOM 625 C C . LEU A 1 82 ? 0.831 7.147 11.555 1.00 95.00 82 LEU A C 1
ATOM 627 O O . LEU A 1 82 ? 1.378 6.444 12.408 1.00 95.00 82 LEU A O 1
ATOM 631 N N . ILE A 1 83 ? 0.002 8.140 11.869 1.00 94.56 83 ILE A N 1
ATOM 632 C CA . ILE A 1 83 ? -0.377 8.420 13.252 1.00 94.56 83 ILE A CA 1
ATOM 633 C C . ILE A 1 83 ? -1.236 7.287 13.830 1.00 94.56 83 ILE A C 1
ATOM 635 O O . ILE A 1 83 ? -1.830 6.480 13.108 1.00 94.56 83 ILE A O 1
ATOM 639 N N . TYR A 1 84 ? -1.324 7.246 15.159 1.00 92.75 84 TYR A N 1
ATOM 640 C CA . TYR A 1 84 ? -2.019 6.195 15.904 1.00 92.75 84 TYR A CA 1
ATOM 641 C C . TYR A 1 84 ? -3.460 5.957 15.426 1.00 92.75 84 TYR A C 1
ATOM 643 O O . TYR A 1 84 ? -3.833 4.824 15.135 1.00 92.75 84 TYR A O 1
ATOM 651 N N . GLU A 1 85 ? -4.251 7.023 15.290 1.00 94.81 85 GLU A N 1
ATOM 652 C CA . GLU A 1 85 ? -5.662 6.954 14.876 1.00 94.81 85 GLU A CA 1
ATOM 653 C C . GLU A 1 85 ? -5.822 6.308 13.490 1.00 94.81 85 GLU A C 1
ATOM 655 O O . GLU A 1 85 ? -6.734 5.519 13.243 1.00 94.81 85 GLU A O 1
ATOM 660 N N . VAL A 1 86 ? -4.877 6.578 12.590 1.00 97.00 86 VAL A N 1
ATOM 661 C CA . VAL A 1 86 ? -4.868 6.034 11.230 1.00 97.00 86 VAL A CA 1
ATOM 662 C C . VAL A 1 86 ? -4.410 4.572 11.231 1.00 97.00 86 VAL A C 1
ATOM 664 O O . VAL A 1 86 ? -4.970 3.751 10.503 1.00 97.00 86 VAL A O 1
ATOM 667 N N . CYS A 1 87 ? -3.471 4.202 12.110 1.00 95.06 87 CYS A N 1
ATOM 668 C CA . CYS A 1 87 ? -3.120 2.800 12.355 1.00 95.06 87 CYS A CA 1
ATOM 669 C C . CYS A 1 87 ? -4.317 1.992 12.888 1.00 95.06 87 CYS A C 1
ATOM 671 O O . CYS A 1 87 ? -4.528 0.863 12.450 1.00 95.06 87 CYS A O 1
ATOM 673 N N . GLN A 1 88 ? -5.139 2.565 13.776 1.00 94.31 88 GLN A N 1
ATOM 674 C CA . GLN A 1 88 ? -6.361 1.903 14.251 1.00 94.31 88 GLN A CA 1
ATOM 675 C C . GLN A 1 88 ? -7.362 1.673 13.115 1.00 94.31 88 GLN A C 1
ATOM 677 O O . GLN A 1 88 ? -7.974 0.607 13.025 1.00 94.31 88 GLN A O 1
ATOM 682 N N . GLN A 1 89 ? -7.517 2.646 12.212 1.00 96.38 89 GLN A N 1
ATOM 683 C CA . GLN A 1 89 ? -8.361 2.460 11.034 1.00 96.38 89 GLN A CA 1
ATOM 684 C C . GLN A 1 89 ? -7.818 1.353 10.120 1.00 96.38 89 GLN A C 1
ATOM 686 O O . GLN A 1 89 ? -8.596 0.539 9.613 1.00 96.38 89 GLN A O 1
ATOM 691 N N . PHE A 1 90 ? -6.497 1.285 9.932 1.00 95.81 90 PHE A N 1
ATOM 692 C CA . PHE A 1 90 ? -5.866 0.190 9.203 1.00 95.81 90 PHE A CA 1
ATOM 693 C C . PHE A 1 90 ? -6.189 -1.171 9.840 1.00 95.81 90 PHE A C 1
ATOM 695 O O . PHE A 1 90 ? -6.644 -2.075 9.142 1.00 95.81 90 PHE A O 1
ATOM 702 N N . GLU A 1 91 ? -6.013 -1.313 11.155 1.00 94.25 91 GLU A N 1
ATOM 703 C CA . GLU A 1 91 ? -6.291 -2.551 11.898 1.00 94.25 91 GLU A CA 1
ATOM 704 C C . GLU A 1 91 ? -7.767 -2.965 11.810 1.00 94.25 91 GLU A C 1
ATOM 706 O O . GLU A 1 91 ? -8.092 -4.141 11.614 1.00 94.25 91 GLU A O 1
ATOM 711 N N . LYS A 1 92 ? -8.679 -1.990 11.884 1.00 94.75 92 LYS A N 1
ATOM 712 C CA . LYS A 1 92 ? -10.115 -2.205 11.686 1.00 94.75 92 LYS A CA 1
ATOM 713 C C . LYS A 1 92 ? -10.415 -2.730 10.281 1.00 94.75 92 LYS A C 1
ATOM 715 O O . LYS A 1 92 ? -11.208 -3.662 10.138 1.00 94.75 92 LYS A O 1
ATOM 720 N N . CYS A 1 93 ? -9.789 -2.160 9.250 1.00 94.00 93 CYS A N 1
ATOM 721 C CA . CYS A 1 93 ? -9.929 -2.638 7.873 1.00 94.00 93 CYS A CA 1
ATOM 722 C C . CYS A 1 93 ? -9.356 -4.050 7.712 1.00 94.00 93 CYS A C 1
ATOM 724 O O . CYS A 1 93 ? -10.037 -4.918 7.171 1.00 94.00 93 CYS A O 1
ATOM 726 N N . LEU A 1 94 ? -8.162 -4.305 8.249 1.00 91.81 94 LEU A N 1
ATOM 727 C CA . LEU A 1 94 ? -7.542 -5.626 8.247 1.00 91.81 94 LEU A CA 1
ATOM 728 C C . LEU A 1 94 ? -8.472 -6.666 8.883 1.00 91.81 94 LEU A C 1
ATOM 730 O O . LEU A 1 94 ? -8.801 -7.667 8.257 1.00 91.81 94 LEU A O 1
ATOM 734 N N . SER A 1 95 ? -8.994 -6.383 10.076 1.00 90.56 95 SER A N 1
ATOM 735 C CA . SER A 1 95 ? -9.906 -7.284 10.789 1.00 90.56 95 SER A CA 1
ATOM 736 C C . SER A 1 95 ? -11.206 -7.547 10.023 1.00 90.56 95 SER A C 1
ATOM 738 O O . SER A 1 95 ? -11.753 -8.652 10.080 1.00 90.56 95 SER A O 1
ATOM 740 N N . LYS A 1 96 ? -11.704 -6.537 9.298 1.00 91.12 96 LYS A N 1
ATOM 741 C CA . LYS A 1 96 ? -12.916 -6.616 8.474 1.00 91.12 96 LYS A CA 1
ATOM 742 C C . LYS A 1 96 ? -12.706 -7.455 7.211 1.00 91.12 96 LYS A C 1
ATOM 744 O O . LYS A 1 96 ? -13.628 -8.164 6.814 1.00 91.12 96 LYS A O 1
ATOM 749 N N . TYR A 1 97 ? -11.530 -7.373 6.587 1.00 88.19 97 TYR A N 1
ATOM 750 C CA . TYR A 1 97 ? -11.270 -7.969 5.273 1.00 88.19 97 TYR A CA 1
ATOM 751 C C . TYR A 1 97 ? -10.386 -9.228 5.293 1.00 88.19 97 TYR A C 1
ATOM 753 O O . TYR A 1 97 ? -10.361 -9.934 4.290 1.00 88.19 97 TYR A O 1
ATOM 761 N N . GLN A 1 98 ? -9.750 -9.578 6.418 1.00 80.25 98 GLN A N 1
ATOM 762 C CA . GLN A 1 98 ? -8.911 -10.786 6.565 1.00 80.25 98 GLN A CA 1
ATOM 763 C C . GLN A 1 98 ? -9.636 -12.098 6.212 1.00 80.25 98 GLN A C 1
ATOM 765 O O . GLN A 1 98 ? -9.021 -13.050 5.753 1.00 80.25 98 GLN A O 1
ATOM 770 N N . ASN A 1 99 ? -10.957 -12.154 6.424 1.00 73.19 99 ASN A N 1
ATOM 771 C CA . ASN A 1 99 ? -11.779 -13.341 6.164 1.00 73.19 99 ASN A CA 1
ATOM 772 C C . ASN A 1 99 ? -12.501 -13.279 4.812 1.00 73.19 99 ASN A C 1
ATOM 774 O O . ASN A 1 99 ? -13.301 -14.163 4.492 1.00 73.19 99 ASN A O 1
ATOM 778 N N . CYS A 1 100 ? -12.288 -12.225 4.021 1.00 70.25 100 CYS A N 1
ATOM 779 C CA . CYS A 1 100 ? -12.822 -12.191 2.671 1.00 70.25 100 CYS A CA 1
ATOM 780 C C . CYS A 1 100 ? -12.089 -13.246 1.835 1.00 70.25 100 CYS A C 1
ATOM 782 O O . CYS A 1 100 ? -10.866 -13.275 1.811 1.00 70.25 100 CYS A O 1
ATOM 784 N N . GLN A 1 101 ? -12.822 -14.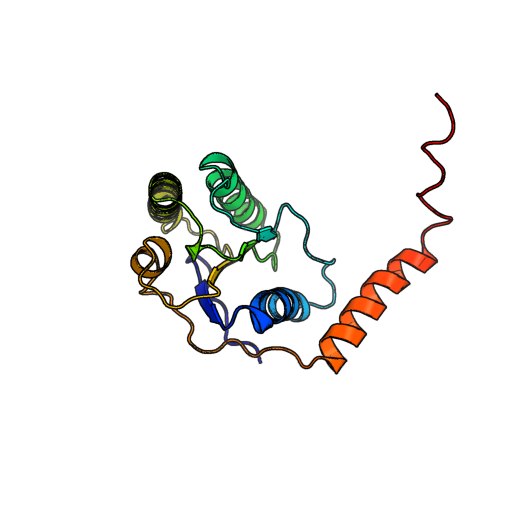059 1.069 1.00 66.06 101 GLN A N 1
ATOM 785 C CA . GLN A 1 101 ? -12.249 -15.015 0.100 1.00 66.06 101 GLN A CA 1
ATOM 786 C C . GLN A 1 101 ? -11.537 -14.327 -1.085 1.00 66.06 101 GLN A C 1
ATOM 788 O O . GLN A 1 101 ? -11.267 -14.946 -2.113 1.00 66.06 101 GLN A O 1
ATOM 793 N N . ASN A 1 102 ? -11.273 -13.028 -0.972 1.00 68.69 102 ASN A N 1
ATOM 794 C CA . ASN A 1 102 ? -10.756 -12.204 -2.040 1.00 68.69 102 ASN A CA 1
ATOM 795 C C . ASN A 1 102 ? -9.232 -12.286 -2.016 1.00 68.69 102 ASN A C 1
ATOM 797 O O . ASN A 1 102 ? -8.592 -11.912 -1.038 1.00 68.69 102 ASN A O 1
ATOM 801 N N . GLU A 1 103 ? -8.654 -12.730 -3.126 1.00 83.38 103 GLU A N 1
ATOM 802 C CA . GLU A 1 103 ? -7.212 -12.829 -3.347 1.00 83.38 103 GLU A CA 1
ATOM 803 C C . GLU A 1 103 ? -6.537 -11.447 -3.548 1.00 83.38 103 GLU A C 1
ATOM 805 O O . GLU A 1 103 ? -5.772 -11.252 -4.495 1.00 83.38 103 GLU A O 1
ATOM 810 N N . TYR A 1 104 ? -6.839 -10.454 -2.704 1.00 89.12 104 TYR A N 1
ATOM 811 C CA . TYR A 1 104 ? -6.215 -9.132 -2.797 1.00 89.12 104 TYR A CA 1
ATOM 812 C C . TYR A 1 104 ? -4.714 -9.210 -2.481 1.00 89.12 104 TYR A C 1
ATOM 814 O O . TYR A 1 104 ? -4.275 -10.071 -1.718 1.00 89.12 104 TYR A O 1
ATOM 822 N N . CYS A 1 105 ? -3.926 -8.296 -3.049 1.00 90.00 105 CYS A N 1
ATOM 823 C CA . CYS A 1 105 ? -2.490 -8.189 -2.798 1.00 90.00 105 CYS A CA 1
ATOM 824 C C . CYS A 1 105 ? -2.168 -6.794 -2.253 1.00 90.00 105 CYS A C 1
ATOM 826 O O . CYS A 1 105 ? -2.099 -5.829 -3.015 1.00 90.00 105 CYS A O 1
ATOM 828 N N . LEU A 1 106 ? -1.986 -6.693 -0.936 1.00 92.62 106 LEU A N 1
ATOM 829 C CA . LEU A 1 106 ? -1.600 -5.457 -0.254 1.00 92.62 106 LEU A CA 1
ATOM 830 C C . LEU A 1 106 ? -0.171 -5.595 0.274 1.00 92.62 106 LEU A C 1
ATOM 832 O O . LEU A 1 106 ? 0.163 -6.592 0.914 1.00 92.62 106 LEU A O 1
ATOM 836 N N . VAL A 1 107 ? 0.662 -4.591 0.028 1.00 93.12 107 VAL A N 1
ATOM 837 C CA . VAL A 1 107 ? 2.046 -4.519 0.494 1.00 93.12 107 VAL A CA 1
ATOM 838 C C . VAL A 1 107 ? 2.206 -3.278 1.361 1.00 93.12 107 VAL A C 1
ATOM 840 O O . VAL A 1 107 ? 1.867 -2.168 0.958 1.00 93.12 107 VAL A O 1
ATOM 843 N N . VAL A 1 108 ? 2.723 -3.463 2.567 1.00 94.06 108 VAL A N 1
ATOM 844 C CA . VAL A 1 108 ? 3.012 -2.390 3.516 1.00 94.06 108 VAL A CA 1
ATOM 845 C C . VAL A 1 108 ? 4.521 -2.237 3.590 1.00 94.06 108 VAL A C 1
ATOM 847 O O . VAL A 1 108 ? 5.219 -3.173 3.964 1.00 94.06 108 VAL A O 1
ATOM 850 N N . ILE A 1 109 ? 5.033 -1.075 3.203 1.00 93.44 109 ILE A N 1
ATOM 851 C CA . ILE A 1 109 ? 6.465 -0.795 3.115 1.00 93.44 109 ILE A CA 1
ATOM 852 C C . ILE A 1 109 ? 6.826 0.246 4.169 1.00 93.44 109 ILE A C 1
ATOM 854 O O . ILE A 1 109 ? 6.292 1.357 4.178 1.00 93.44 109 ILE A O 1
ATOM 858 N N . CYS A 1 110 ? 7.773 -0.094 5.035 1.00 91.94 110 CYS A N 1
ATOM 859 C CA . CYS A 1 110 ? 8.327 0.799 6.044 1.00 91.94 110 CYS A CA 1
ATOM 860 C C . CYS A 1 110 ? 9.812 1.039 5.766 1.00 91.94 110 CYS A C 1
ATOM 862 O O . CYS A 1 110 ? 10.556 0.101 5.482 1.00 91.94 110 CYS A O 1
ATOM 864 N N . SER A 1 111 ? 10.247 2.297 5.872 1.00 88.88 111 SER A N 1
ATOM 865 C CA . SER A 1 111 ? 11.654 2.669 5.694 1.00 88.88 111 SER A CA 1
ATOM 866 C C . SER A 1 111 ? 12.477 2.593 6.985 1.00 88.88 111 SER A C 1
ATOM 868 O O . SER A 1 111 ? 13.675 2.866 6.992 1.00 88.88 111 SER A O 1
ATOM 870 N N . ASN A 1 112 ? 11.814 2.300 8.103 1.00 80.00 112 ASN A N 1
ATOM 871 C CA . ASN A 1 112 ? 12.405 2.204 9.425 1.00 80.00 112 ASN A CA 1
ATOM 872 C C . ASN A 1 112 ? 11.839 0.963 10.132 1.00 80.00 112 ASN A C 1
ATOM 874 O O . ASN A 1 112 ? 10.659 0.638 9.978 1.00 80.00 112 ASN A O 1
ATOM 878 N N . SER A 1 113 ? 12.698 0.261 10.869 1.00 64.38 113 SER A N 1
ATOM 879 C CA . SER A 1 113 ? 12.348 -0.915 11.668 1.00 64.38 113 SER A CA 1
ATOM 880 C C . SER A 1 113 ? 11.843 -0.576 13.067 1.00 64.38 113 SER A C 1
ATOM 882 O O . SER A 1 113 ? 11.538 -1.500 13.822 1.00 64.38 113 SER A O 1
ATOM 884 N N . ASP A 1 114 ? 11.802 0.707 13.438 1.00 64.38 114 ASP A N 1
ATOM 885 C CA . ASP A 1 114 ? 11.226 1.130 14.711 1.00 64.38 114 ASP A CA 1
ATOM 886 C C . ASP A 1 114 ? 9.833 0.506 14.898 1.00 64.38 114 ASP A C 1
ATOM 888 O O . ASP A 1 114 ? 9.091 0.294 13.933 1.00 64.38 114 ASP A O 1
ATOM 892 N N . GLN A 1 115 ? 9.512 0.160 16.150 1.00 66.31 115 GLN A N 1
ATOM 893 C CA . GLN A 1 115 ? 8.297 -0.542 16.598 1.00 66.31 115 GLN A CA 1
ATOM 894 C C . GLN A 1 115 ? 7.041 0.340 16.447 1.00 66.31 115 GLN A C 1
ATOM 896 O O . GLN A 1 115 ? 6.291 0.574 17.397 1.00 66.31 115 GLN A O 1
ATOM 901 N N . SER A 1 116 ? 6.842 0.893 15.253 1.00 80.94 116 SER A N 1
ATOM 902 C CA . SER A 1 116 ? 5.655 1.625 14.854 1.00 80.94 116 SER A CA 1
ATOM 903 C C . SER A 1 116 ? 4.423 0.748 15.067 1.00 80.94 116 SER A C 1
ATOM 905 O O . SER A 1 116 ? 4.478 -0.480 14.981 1.00 80.94 116 SER A O 1
ATOM 907 N N . HIS A 1 117 ? 3.279 1.365 15.340 1.00 84.06 117 HIS A N 1
ATOM 908 C CA . HIS A 1 117 ? 2.058 0.592 15.553 1.00 84.06 117 HIS A CA 1
ATOM 909 C C . HIS A 1 117 ? 1.703 -0.283 14.355 1.00 84.06 117 HIS A C 1
ATOM 911 O O . HIS A 1 117 ? 1.316 -1.434 14.539 1.00 84.06 117 HIS A O 1
ATOM 917 N N . ILE A 1 118 ? 1.926 0.210 13.137 1.00 85.19 118 ILE A N 1
ATOM 918 C CA . ILE A 1 118 ? 1.648 -0.560 11.930 1.00 85.19 118 ILE A CA 1
ATOM 919 C C . ILE A 1 118 ? 2.528 -1.812 11.808 1.00 85.19 118 ILE A C 1
ATOM 921 O O . ILE A 1 118 ? 2.030 -2.873 11.436 1.00 85.19 118 ILE A O 1
ATOM 925 N N . THR A 1 119 ? 3.816 -1.735 12.163 1.00 83.19 119 THR A N 1
ATOM 926 C CA . THR A 1 119 ? 4.710 -2.902 12.106 1.00 83.19 119 THR A CA 1
ATOM 927 C C . THR A 1 119 ? 4.324 -3.949 13.147 1.00 83.19 119 THR A C 1
ATOM 929 O O . THR A 1 119 ? 4.426 -5.138 12.858 1.00 83.19 119 THR A O 1
ATOM 932 N N . ASN A 1 120 ? 3.799 -3.529 14.303 1.00 84.75 120 ASN A N 1
ATOM 933 C CA . ASN A 1 120 ? 3.279 -4.436 15.331 1.00 84.75 120 ASN A CA 1
ATOM 934 C C . ASN A 1 120 ? 1.979 -5.125 14.902 1.00 84.75 120 ASN A C 1
ATOM 936 O O . ASN A 1 120 ? 1.845 -6.332 15.094 1.00 84.75 120 ASN A O 1
ATOM 940 N N . ILE A 1 121 ? 1.053 -4.383 14.284 1.00 84.56 121 ILE A N 1
ATOM 941 C CA . ILE A 1 121 ? -0.221 -4.923 13.780 1.00 84.56 121 ILE A CA 1
ATOM 942 C C . ILE A 1 121 ? 0.029 -6.039 12.751 1.00 84.56 121 ILE A C 1
ATOM 944 O O . ILE A 1 121 ? -0.674 -7.045 12.744 1.00 84.56 121 ILE A O 1
ATOM 948 N N . ILE A 1 122 ? 1.048 -5.889 11.897 1.00 80.94 122 ILE A N 1
ATOM 949 C CA . ILE A 1 122 ? 1.302 -6.773 10.743 1.00 80.94 122 ILE A CA 1
ATOM 950 C C . ILE A 1 122 ? 2.598 -7.584 10.920 1.00 80.94 122 ILE A C 1
ATOM 952 O O . ILE A 1 122 ? 3.226 -8.021 9.956 1.00 80.94 122 ILE A O 1
ATOM 956 N N . HIS A 1 123 ? 3.034 -7.801 12.162 1.00 79.06 123 HIS A N 1
ATOM 957 C CA . HIS A 1 123 ? 4.301 -8.486 12.426 1.00 79.06 123 HIS A CA 1
ATOM 958 C C . HIS A 1 123 ? 4.291 -9.950 11.942 1.00 79.06 123 HIS A C 1
ATOM 960 O O . HIS A 1 123 ? 5.323 -10.481 11.533 1.00 79.06 123 HIS A O 1
ATOM 966 N N . ALA A 1 124 ? 3.126 -10.608 11.963 1.00 72.19 124 ALA A N 1
ATOM 967 C CA . ALA A 1 124 ? 2.978 -12.002 11.537 1.00 72.19 124 ALA A CA 1
ATOM 968 C C . ALA A 1 124 ? 3.230 -12.218 10.029 1.00 72.19 124 ALA A C 1
ATOM 970 O O . ALA A 1 124 ? 3.701 -13.288 9.651 1.00 72.19 124 ALA A O 1
ATOM 971 N N . SER A 1 125 ? 2.998 -11.200 9.194 1.00 69.31 125 SER A N 1
ATOM 972 C CA . SER A 1 125 ? 3.094 -11.277 7.725 1.00 69.31 125 SER A CA 1
ATOM 973 C C . SER A 1 125 ? 4.349 -10.557 7.186 1.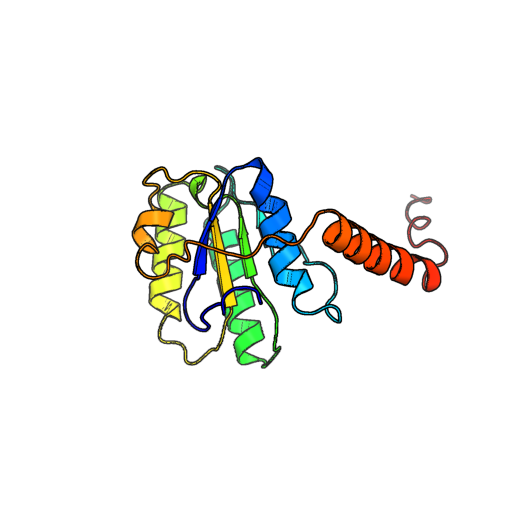00 69.31 125 SER A C 1
ATOM 975 O O . SER A 1 125 ? 4.374 -10.002 6.079 1.00 69.31 125 SER A O 1
ATOM 977 N N . GLN A 1 126 ? 5.417 -10.524 7.996 1.00 74.06 126 GLN A N 1
ATOM 978 C CA . GLN A 1 126 ? 6.679 -9.858 7.674 1.00 74.06 126 GLN A CA 1
ATOM 979 C C . GLN A 1 126 ? 7.532 -10.664 6.686 1.00 74.06 126 GLN A C 1
ATOM 981 O O . GLN A 1 126 ? 7.966 -11.783 6.960 1.00 74.06 126 GLN A O 1
ATOM 986 N N . HIS A 1 127 ? 7.894 -10.027 5.577 1.00 67.62 127 HIS A N 1
ATOM 987 C CA . HIS A 1 127 ? 8.800 -10.556 4.570 1.00 67.62 127 HIS A CA 1
ATOM 988 C C . HIS A 1 127 ? 10.163 -9.871 4.695 1.00 67.62 127 HIS A C 1
ATOM 990 O O . HIS A 1 127 ? 10.333 -8.693 4.388 1.00 67.62 127 HIS A O 1
ATOM 996 N N . ARG A 1 128 ? 11.166 -10.627 5.155 1.00 58.56 128 ARG A N 1
ATOM 997 C CA . ARG A 1 128 ? 12.524 -10.107 5.409 1.00 58.56 128 ARG A CA 1
ATOM 998 C C . ARG A 1 128 ? 13.382 -9.931 4.155 1.00 58.56 128 ARG A C 1
ATOM 1000 O O . ARG A 1 128 ? 14.485 -9.407 4.246 1.00 58.56 128 ARG A O 1
ATOM 1007 N N . SER A 1 129 ? 12.915 -10.381 2.993 1.00 56.47 129 SER A N 1
ATOM 1008 C CA . SER A 1 129 ? 13.656 -10.237 1.743 1.00 56.47 129 SER A CA 1
ATOM 1009 C C . SER A 1 129 ? 12.690 -10.131 0.573 1.00 56.47 129 SER A C 1
ATOM 1011 O O . SER A 1 129 ? 12.069 -11.119 0.179 1.00 56.47 129 SER A O 1
ATOM 1013 N N . LEU A 1 130 ? 12.565 -8.922 0.027 1.00 65.44 130 LEU A N 1
ATOM 1014 C CA . LEU A 1 130 ? 12.137 -8.721 -1.350 1.00 65.44 130 LEU A CA 1
ATOM 1015 C C . LEU A 1 130 ? 13.393 -8.564 -2.206 1.00 65.44 130 LEU A C 1
ATOM 1017 O O . LEU A 1 130 ? 14.340 -7.882 -1.814 1.00 65.44 130 LEU A O 1
ATOM 1021 N N . ILE A 1 131 ? 13.408 -9.200 -3.375 1.00 67.00 131 ILE A N 1
ATOM 1022 C CA . ILE A 1 131 ? 14.481 -8.985 -4.344 1.00 67.00 131 ILE A CA 1
ATOM 1023 C C . ILE A 1 131 ? 14.287 -7.596 -4.946 1.00 67.00 131 ILE A C 1
ATOM 1025 O O . ILE A 1 131 ? 13.310 -7.358 -5.651 1.00 67.00 131 ILE A O 1
ATOM 1029 N N . ILE A 1 132 ? 15.226 -6.697 -4.675 1.00 74.44 132 ILE A N 1
ATOM 1030 C CA . ILE A 1 132 ? 15.282 -5.388 -5.321 1.00 74.44 132 ILE A CA 1
ATOM 1031 C C . ILE A 1 132 ? 15.839 -5.594 -6.732 1.00 74.44 132 ILE A C 1
ATOM 1033 O O . ILE A 1 132 ? 16.874 -6.239 -6.917 1.00 74.44 132 ILE A O 1
ATOM 1037 N N . SER A 1 133 ? 15.128 -5.084 -7.734 1.00 78.38 133 SER A N 1
ATOM 1038 C CA . SER A 1 133 ? 15.574 -5.120 -9.127 1.00 78.38 133 SER A CA 1
ATOM 1039 C C . SER A 1 133 ? 16.833 -4.278 -9.297 1.00 78.38 133 SER A C 1
ATOM 1041 O O . SER A 1 133 ? 16.996 -3.252 -8.636 1.00 78.38 133 SER A O 1
ATOM 1043 N N . SER A 1 134 ? 17.723 -4.681 -10.206 1.00 83.56 134 SER A N 1
ATOM 1044 C CA . SER A 1 134 ? 18.916 -3.883 -10.488 1.00 83.56 134 SER A CA 1
ATOM 1045 C C . SER A 1 134 ? 18.532 -2.500 -11.033 1.00 83.56 134 SER A C 1
ATOM 1047 O O . SER A 1 134 ? 17.479 -2.323 -11.657 1.00 83.56 134 SER A O 1
ATOM 1049 N N . GLU A 1 135 ? 19.399 -1.506 -10.838 1.00 84.19 135 GLU A N 1
ATOM 1050 C CA . GLU A 1 135 ? 19.199 -0.160 -11.391 1.00 84.19 135 GLU A CA 1
ATOM 1051 C C . GLU A 1 135 ? 19.086 -0.192 -12.925 1.00 84.19 135 GLU A C 1
ATOM 1053 O O . GLU A 1 135 ? 18.280 0.523 -13.522 1.00 84.19 135 GLU A O 1
ATOM 1058 N N . ILE A 1 136 ? 19.846 -1.082 -13.574 1.00 86.62 136 ILE A N 1
ATOM 1059 C CA . ILE A 1 136 ? 19.830 -1.273 -15.028 1.00 86.62 136 ILE A CA 1
ATOM 1060 C C . ILE A 1 136 ? 18.452 -1.759 -15.488 1.00 86.62 136 ILE A C 1
ATOM 1062 O O . ILE A 1 136 ? 17.901 -1.209 -16.447 1.00 86.62 136 ILE A O 1
ATOM 1066 N N . ASP A 1 137 ? 17.883 -2.751 -14.800 1.00 87.88 137 ASP A N 1
ATOM 1067 C CA . ASP A 1 137 ? 16.564 -3.295 -15.129 1.00 87.88 137 ASP A CA 1
ATOM 1068 C C . ASP A 1 137 ? 15.461 -2.271 -14.859 1.00 87.88 137 ASP A C 1
ATOM 1070 O O . ASP A 1 137 ? 14.589 -2.069 -15.704 1.00 87.88 137 ASP A O 1
ATOM 1074 N N . SER A 1 138 ? 15.543 -1.571 -13.724 1.00 88.88 138 SER A N 1
ATOM 1075 C CA . SER A 1 138 ? 14.616 -0.499 -13.343 1.00 88.88 138 SER A CA 1
ATOM 1076 C C . SER A 1 138 ? 14.596 0.614 -14.389 1.00 88.88 138 SER A C 1
ATOM 1078 O O . SER A 1 138 ? 13.537 1.012 -14.875 1.00 88.88 138 SER A O 1
ATOM 1080 N N . ARG A 1 139 ? 15.778 1.071 -14.820 1.00 90.12 139 ARG A N 1
ATOM 1081 C CA . ARG A 1 139 ? 15.920 2.086 -15.868 1.00 90.12 139 ARG A CA 1
ATOM 1082 C C . ARG A 1 139 ? 15.352 1.600 -17.195 1.00 90.12 139 ARG A C 1
ATOM 1084 O O . ARG A 1 139 ? 14.615 2.335 -17.845 1.00 90.12 139 ARG A O 1
ATOM 1091 N N . LYS A 1 140 ? 15.670 0.368 -17.603 1.00 89.88 140 LYS A N 1
ATOM 1092 C CA . LYS A 1 140 ? 15.160 -0.218 -18.850 1.00 89.88 140 LYS A CA 1
ATOM 1093 C C . LYS A 1 140 ? 13.632 -0.318 -18.837 1.00 89.88 140 LYS A C 1
ATOM 1095 O O . LYS A 1 140 ? 13.000 0.027 -19.834 1.00 89.88 140 LYS A O 1
ATOM 1100 N N . TYR A 1 141 ? 13.058 -0.744 -17.713 1.00 89.12 141 TYR A N 1
ATOM 1101 C CA . TYR A 1 141 ? 11.616 -0.832 -17.511 1.00 89.12 141 TYR A CA 1
ATOM 1102 C C . TYR A 1 141 ? 10.941 0.539 -17.628 1.00 89.12 141 TYR A C 1
ATOM 1104 O O . TYR A 1 141 ? 10.043 0.712 -18.452 1.00 89.12 141 TYR A O 1
ATOM 1112 N N . LEU A 1 142 ? 11.425 1.537 -16.882 1.00 91.00 142 LEU A N 1
ATOM 1113 C CA . LEU A 1 142 ? 10.887 2.897 -16.943 1.00 91.00 142 LEU A CA 1
ATOM 1114 C C . LEU A 1 142 ? 11.003 3.486 -18.355 1.00 91.00 142 LEU A C 1
ATOM 1116 O O . LEU A 1 142 ? 10.031 4.031 -18.871 1.00 91.00 142 LEU A O 1
ATOM 1120 N N . MET A 1 143 ? 12.156 3.335 -19.019 1.00 89.69 143 MET A N 1
ATOM 1121 C CA . MET A 1 143 ? 12.333 3.833 -20.387 1.00 89.69 143 MET A CA 1
ATOM 1122 C C . MET A 1 143 ? 11.341 3.199 -21.368 1.00 89.69 143 MET A C 1
ATOM 1124 O O . MET A 1 143 ? 10.788 3.913 -22.201 1.00 89.69 143 MET A O 1
ATOM 1128 N N . SER A 1 144 ? 11.073 1.894 -21.269 1.00 88.06 144 SER A N 1
ATOM 1129 C CA . SER A 1 144 ? 10.046 1.236 -22.093 1.00 88.06 144 SER A CA 1
ATOM 1130 C C . SER A 1 144 ? 8.666 1.861 -21.864 1.00 88.06 144 SER A C 1
ATOM 1132 O O . SER A 1 144 ? 8.030 2.281 -22.829 1.00 88.06 144 SER A O 1
ATOM 1134 N N . LYS A 1 145 ? 8.248 2.042 -20.607 1.00 87.06 145 LYS A N 1
ATOM 1135 C CA . LYS A 1 145 ? 6.923 2.593 -20.279 1.00 87.06 145 LYS A CA 1
ATOM 1136 C C . LYS A 1 145 ? 6.737 4.047 -20.709 1.00 87.06 145 LYS A C 1
ATOM 1138 O O . LYS A 1 145 ? 5.680 4.405 -21.223 1.00 87.06 145 LYS A O 1
ATOM 1143 N N . PHE A 1 146 ? 7.764 4.883 -20.566 1.00 86.12 146 PHE A N 1
ATOM 1144 C CA . PHE A 1 146 ? 7.689 6.280 -21.002 1.00 86.12 146 PHE A CA 1
ATOM 1145 C C . PHE A 1 146 ? 7.796 6.451 -22.527 1.00 86.12 146 PHE A C 1
ATOM 1147 O O . PHE A 1 146 ? 7.261 7.417 -23.069 1.00 86.12 146 PHE A O 1
ATOM 1154 N N . THR A 1 147 ? 8.451 5.529 -23.240 1.00 83.69 147 TH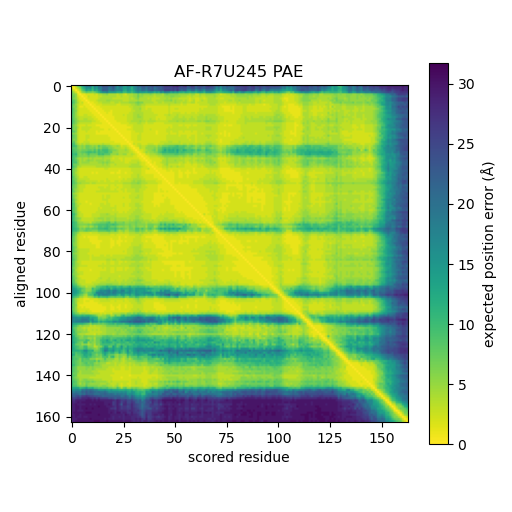R A N 1
ATOM 1155 C CA . THR A 1 147 ? 8.588 5.606 -24.710 1.00 83.69 147 THR A CA 1
ATOM 1156 C C . THR A 1 147 ? 7.415 4.991 -25.470 1.00 83.69 147 THR A C 1
ATOM 1158 O O . THR A 1 147 ? 7.114 5.446 -26.572 1.00 83.69 147 THR A O 1
ATOM 1161 N N . GLU A 1 148 ? 6.705 4.017 -24.895 1.00 66.50 148 GLU A N 1
ATOM 1162 C CA . GLU A 1 148 ? 5.437 3.510 -25.445 1.00 66.50 148 GLU A CA 1
ATOM 1163 C C . GLU A 1 148 ? 4.392 4.633 -25.550 1.00 66.50 148 GLU A C 1
ATOM 1165 O O . GLU A 1 148 ? 3.811 4.841 -26.615 1.00 66.50 148 GLU A O 1
ATOM 1170 N N . HIS A 1 149 ? 4.257 5.461 -24.508 1.00 55.75 149 HIS A N 1
ATOM 1171 C CA . HIS A 1 1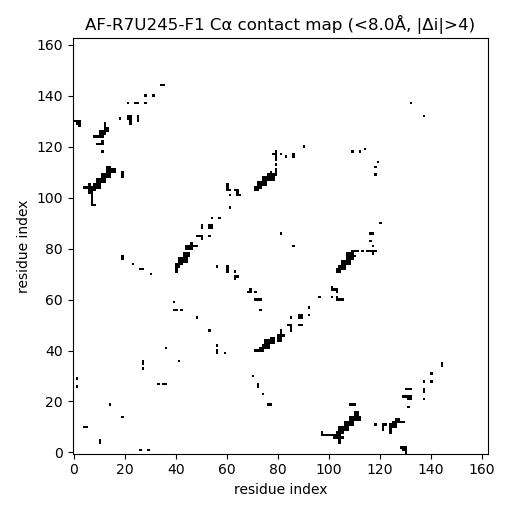49 ? 3.367 6.627 -24.530 1.00 55.75 149 HIS A CA 1
ATOM 1172 C C . HIS A 1 149 ? 3.776 7.716 -25.535 1.00 55.75 149 HIS A C 1
ATOM 1174 O O . HIS A 1 149 ? 2.918 8.470 -26.000 1.00 55.75 149 HIS A O 1
ATOM 1180 N N . SER A 1 150 ? 5.056 7.791 -25.920 1.00 53.41 150 SER A N 1
ATOM 1181 C CA . SER A 1 150 ? 5.543 8.798 -26.872 1.00 53.41 150 SER A CA 1
ATOM 1182 C C . SER A 1 150 ? 5.192 8.482 -28.331 1.00 53.41 150 SER A C 1
ATOM 1184 O O . SER A 1 150 ? 5.322 9.361 -29.182 1.00 53.41 150 SER A O 1
ATOM 1186 N N . LYS A 1 151 ? 4.796 7.242 -28.649 1.00 51.78 151 LYS A N 1
ATOM 1187 C CA . LYS A 1 151 ? 4.420 6.843 -30.017 1.00 51.78 151 LYS A CA 1
ATOM 1188 C C . LYS A 1 151 ? 2.933 7.052 -30.310 1.00 51.78 151 LYS A C 1
ATOM 1190 O O . LYS A 1 151 ? 2.594 7.306 -31.462 1.00 51.78 151 LYS A O 1
ATOM 1195 N N . ASP A 1 152 ? 2.091 7.032 -29.276 1.00 53.38 152 ASP A N 1
ATOM 1196 C CA . ASP A 1 152 ? 0.628 7.140 -29.391 1.00 53.38 152 ASP A CA 1
ATOM 1197 C C . ASP A 1 152 ? 0.057 8.540 -29.117 1.00 53.38 152 ASP A C 1
ATOM 1199 O O . ASP A 1 152 ? -1.151 8.746 -29.223 1.00 53.38 152 ASP A O 1
ATOM 1203 N N . SER A 1 153 ? 0.885 9.544 -28.814 1.00 43.38 153 SER A N 1
ATOM 1204 C CA . SER A 1 153 ? 0.382 10.900 -28.580 1.00 43.38 153 SER A CA 1
ATOM 1205 C C . SER A 1 153 ? 1.226 11.978 -29.264 1.00 43.38 153 SER A C 1
ATOM 1207 O O . SER A 1 153 ? 2.295 12.375 -28.805 1.00 43.38 153 SER A O 1
ATOM 1209 N N . LYS A 1 154 ? 0.671 12.550 -30.346 1.00 44.50 154 LYS A N 1
ATOM 1210 C CA . LYS A 1 154 ? 0.812 13.998 -30.564 1.00 44.50 154 LYS A CA 1
ATOM 1211 C C . LYS A 1 154 ? 0.426 14.658 -29.239 1.00 44.50 154 LYS A C 1
ATOM 1213 O O . LYS A 1 154 ? -0.638 14.352 -28.711 1.00 44.50 154 LYS A O 1
ATOM 1218 N N . GLY A 1 155 ? 1.332 15.465 -28.693 1.00 46.16 155 GLY A N 1
ATOM 1219 C CA . GLY A 1 155 ? 1.346 15.871 -27.291 1.00 46.16 155 GLY A CA 1
ATOM 1220 C C . GLY A 1 155 ? -0.028 16.189 -26.701 1.00 46.16 155 GLY A C 1
ATOM 1221 O O . GLY A 1 155 ? -0.681 17.145 -27.104 1.00 46.16 155 GLY A O 1
ATOM 1222 N N . ALA A 1 156 ? -0.406 15.431 -25.674 1.00 44.34 156 ALA A N 1
ATOM 1223 C CA . ALA A 1 156 ? -1.565 15.701 -24.824 1.00 44.34 156 ALA A CA 1
ATOM 1224 C C . ALA A 1 156 ? -1.363 16.918 -23.885 1.00 44.34 156 ALA A C 1
ATOM 1226 O O . ALA A 1 156 ? -2.146 17.126 -22.968 1.00 44.34 156 ALA A O 1
ATOM 1227 N N . TRP A 1 157 ? -0.324 17.731 -24.114 1.00 49.28 157 TRP A N 1
ATOM 1228 C CA . TRP A 1 157 ? 0.082 18.867 -23.273 1.00 49.28 157 TRP A CA 1
ATOM 1229 C C . TRP A 1 157 ? -0.185 20.242 -23.916 1.00 49.28 157 TRP A C 1
ATOM 1231 O O . TRP A 1 157 ? 0.388 21.238 -23.492 1.00 49.28 157 TRP A O 1
ATOM 1241 N N . LEU A 1 158 ? -1.039 20.322 -24.945 1.00 43.91 158 LEU A N 1
ATOM 1242 C CA . LEU A 1 158 ? -1.419 21.587 -25.602 1.00 43.91 158 LEU A CA 1
ATOM 1243 C C . LEU A 1 158 ? -2.903 21.959 -25.411 1.00 43.91 158 LEU A C 1
ATOM 1245 O O . LEU A 1 158 ? -3.472 22.634 -26.262 1.00 43.91 158 LEU A O 1
ATOM 1249 N N . ALA A 1 159 ? -3.543 21.526 -24.320 1.00 40.38 159 ALA A N 1
ATOM 1250 C CA . ALA A 1 159 ? -4.965 21.801 -24.076 1.00 40.38 159 ALA A CA 1
ATOM 1251 C C . ALA A 1 159 ? -5.265 22.847 -22.983 1.00 40.38 159 ALA A C 1
ATOM 1253 O O . ALA A 1 159 ? -6.436 23.086 -22.726 1.00 40.38 159 ALA A O 1
ATOM 1254 N N . ASP A 1 160 ? -4.261 23.514 -22.403 1.00 45.41 160 ASP A N 1
ATOM 1255 C CA . ASP A 1 160 ? -4.473 24.607 -21.432 1.00 45.41 160 ASP A CA 1
ATOM 1256 C C . ASP A 1 160 ? -3.890 25.931 -21.940 1.00 45.41 160 ASP A C 1
ATOM 1258 O O . ASP A 1 160 ? -3.099 26.608 -21.288 1.00 45.41 160 ASP A O 1
ATOM 1262 N N . GLY A 1 161 ? -4.270 26.286 -23.163 1.00 43.50 161 GLY A N 1
ATOM 1263 C CA . GLY A 1 161 ? -3.915 27.549 -23.793 1.00 43.50 161 GLY A CA 1
ATOM 1264 C C . GLY A 1 161 ? -5.131 28.218 -24.405 1.00 43.50 161 GLY A C 1
ATOM 1265 O O . GLY A 1 161 ? -5.082 28.520 -25.583 1.00 43.50 161 GLY A O 1
ATOM 1266 N N . GLU A 1 162 ? -6.215 28.378 -23.642 1.00 41.28 162 GLU A N 1
ATOM 1267 C CA . GLU A 1 162 ? -7.280 29.361 -23.896 1.00 41.28 162 GLU A CA 1
ATOM 1268 C C . GLU A 1 162 ? -8.295 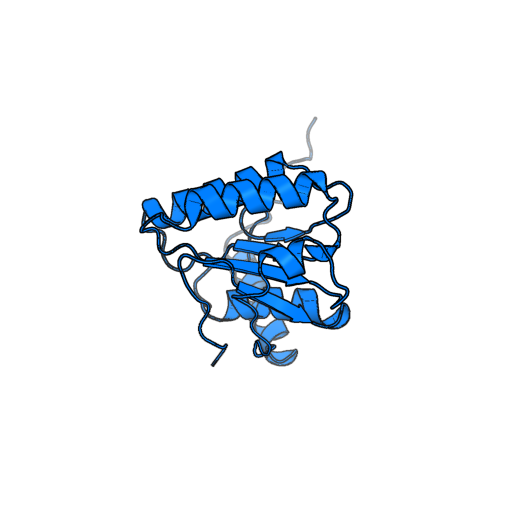29.339 -22.741 1.00 41.28 162 GLU A C 1
ATOM 1270 O O . GLU A 1 162 ? -9.217 28.521 -22.719 1.00 41.28 162 GLU A O 1
ATOM 1275 N N . ARG A 1 163 ? -8.106 30.242 -21.769 1.00 36.44 163 ARG A N 1
ATOM 1276 C CA . ARG A 1 163 ? -9.171 30.908 -21.000 1.00 36.44 163 ARG A CA 1
ATOM 1277 C C . ARG A 1 163 ? -8.618 32.074 -20.193 1.00 36.44 163 ARG A C 1
ATOM 1279 O O . ARG A 1 163 ? -7.636 31.861 -19.453 1.00 36.44 163 ARG A O 1
#

pLDDT: mean 82.39, std 15.43, range [36.44, 97.75]

InterPro domains:
  IPR031248 E3 ubiquitin-protein ligase RNF213 [PTHR22605] (5-151)

Foldseek 3Di:
DWDDFAFLAEAEAEAAPVCQVLLVLVLPLVDLPDADDDCLAEPEDAQPDDLVNLVSNLCSQQVCLVVVVPSGAHEHGQCLRYDPVSLVSNLVSRVVRSPPPGRGHYYYYHNDPPPRSNCVSRVVNYDHDTDRDDPVSSVVSVVVNVVVVVVPDPDPPPPPPDD

Nearest PDB structures (foldseek):
  8s24-assembly1_A  TM=8.371E-01  e=6.124E-09  Homo sapiens
  4xgu-assembly1_D  TM=4.776E-01  e=6.996E-02  Caenorhabditis elegans
  6y32-assembly3_F  TM=3.422E-01  e=2.574E-01  Homo sapiens
  6y32-assembly1_B  TM=3.305E-01  e=3.299E-01  Homo sapiens
  6y32-assembly2_D  TM=3.215E-01  e=2.419E-01  Homo sapiens

Solvent-accessible surface area (backbone atoms only — not comparable to full-atom values): 9452 Å² total; per-residue (Å²): 127,64,61,82,78,56,59,32,46,63,33,30,35,69,45,54,68,89,43,49,65,49,43,56,51,31,64,55,59,76,44,78,86,57,77,80,84,48,78,79,31,45,43,80,43,34,72,83,55,50,48,63,60,52,51,51,44,50,51,48,42,52,47,38,31,69,70,64,52,78,90,63,62,31,36,37,32,39,42,60,41,45,44,70,73,34,39,52,46,47,50,52,48,45,70,69,48,54,80,45,95,38,68,22,35,38,36,38,32,19,46,58,85,66,88,28,70,51,54,63,78,41,52,91,41,57,46,94,62,72,62,63,58,52,71,68,55,51,51,54,50,52,52,51,60,60,50,58,57,60,76,79,41,85,69,89,81,75,80,87,82,85,132

Secondary structure (DSSP, 8-state):
----PPSSSEEEEE--GGGHHHHHHHHHHT-TTSPPPPTTTEEE--TT--HHHHHHHHHHHHHHHHTT-TT--EEEETGGG--HHHHHHHHHHHHHHTT------EEEEES--S--HHHHHTGGGEES---PPPHHHHHHHHHHHHHHHHHS-S-TT-S----

Sequence (163 aa):
MLSTLQKGEPNLVVVPPSDVLSVVLSLYMANQHLPLPGPDEVLMCSESTSAEEIELLWLRAIGDARDQKRGKIYCLVNAHMLIYEVCQQFEKCLSKYQNCQNEYCLVVICSNSDQSHITNIIHASQHRSLIISSEIDSRKYLMSKFTEHSKDSKGAWLADGER

Mean predicted aligned error: 8.29 Å

Organism: Capitella teleta (NCBI:txid283909)

Radius of gyration: 17.03 Å; Cα contacts (8 Å, |Δi|>4): 223; chains: 1; bounding box: 34×46×47 Å